Protein AF-A0A9R1WH18-F1 (afdb_monomer_lite)

Radius of gyration: 22.89 Å; chains: 1; bounding box: 52×66×46 Å

pLDDT: mean 74.78, std 19.99, range [30.06, 97.06]

Sequence (123 aa):
MYVCNKEGFKILKANSSCGYAKKRRRNLRTGCKAMLRISKWKYGKWFVGMFNDTHNHELSITPTKVMKHRSHGKSHRSLECISLMVELGQLGLNPSQIKKVVNAMKAPFVTPPNQTAETSGGG

Structure (mmCIF, N/CA/C/O backbone):
data_AF-A0A9R1WH18-F1
#
_entry.id   AF-A0A9R1WH18-F1
#
loop_
_atom_site.group_PDB
_atom_site.id
_atom_site.type_symbol
_atom_site.label_atom_id
_atom_site.label_alt_id
_atom_site.label_comp_id
_atom_site.label_asym_id
_atom_site.label_entity_id
_atom_site.label_seq_id
_atom_site.pdbx_PDB_ins_code
_atom_site.Cartn_x
_atom_site.Cartn_y
_atom_site.Cartn_z
_atom_site.occupancy
_atom_site.B_iso_or_equiv
_atom_site.auth_seq_id
_atom_site.auth_comp_id
_atom_site.auth_asym_id
_atom_site.auth_atom_id
_atom_site.pdbx_PDB_model_num
ATOM 1 N N . MET A 1 1 ? -8.492 3.456 -2.374 1.00 87.94 1 MET A N 1
ATOM 2 C CA . MET A 1 1 ? -7.846 2.604 -3.393 1.00 87.94 1 MET A CA 1
ATOM 3 C C . MET A 1 1 ? -6.552 2.093 -2.798 1.00 87.94 1 MET A C 1
ATOM 5 O O . MET A 1 1 ? -5.776 2.896 -2.296 1.00 87.94 1 MET A O 1
ATOM 9 N N . TYR A 1 2 ? -6.384 0.780 -2.776 1.00 93.62 2 TYR A N 1
ATOM 10 C CA . TYR A 1 2 ? -5.209 0.068 -2.291 1.00 93.62 2 TYR A CA 1
ATOM 11 C C . TYR A 1 2 ? -4.438 -0.465 -3.497 1.00 93.62 2 TYR A C 1
ATOM 13 O O . TYR A 1 2 ? -5.045 -0.832 -4.501 1.00 93.62 2 TYR A O 1
ATOM 21 N N . VAL A 1 3 ? -3.114 -0.471 -3.403 1.00 92.31 3 VAL A N 1
ATOM 22 C CA . VAL A 1 3 ? -2.194 -0.783 -4.503 1.00 92.31 3 VAL A CA 1
ATOM 23 C C . VAL A 1 3 ? -1.032 -1.610 -3.976 1.00 92.31 3 VAL A C 1
ATOM 25 O O . VAL A 1 3 ? -0.694 -1.537 -2.789 1.00 92.31 3 VAL A O 1
ATOM 28 N N . CYS A 1 4 ? -0.401 -2.381 -4.855 1.00 90.50 4 CYS A N 1
ATOM 29 C CA . CYS A 1 4 ? 0.794 -3.133 -4.502 1.00 90.50 4 CYS A CA 1
ATOM 30 C C . CYS A 1 4 ? 1.946 -2.212 -4.041 1.00 90.50 4 CYS A C 1
ATOM 32 O O . CYS A 1 4 ? 2.153 -1.117 -4.561 1.00 90.50 4 CYS A O 1
ATOM 34 N N . ASN A 1 5 ? 2.781 -2.672 -3.103 1.00 85.00 5 ASN A N 1
ATOM 35 C CA . ASN A 1 5 ? 3.977 -1.931 -2.678 1.00 85.00 5 ASN A CA 1
ATOM 36 C C . ASN A 1 5 ? 5.011 -1.724 -3.811 1.00 85.00 5 ASN A C 1
ATOM 38 O O . ASN A 1 5 ? 5.848 -0.820 -3.708 1.00 85.00 5 ASN A O 1
ATOM 42 N N . LYS A 1 6 ? 4.939 -2.534 -4.877 1.00 88.88 6 LYS A N 1
ATOM 43 C CA . LYS A 1 6 ? 5.751 -2.432 -6.094 1.00 88.88 6 LYS A CA 1
ATOM 44 C C . LYS A 1 6 ? 5.064 -1.657 -7.228 1.00 88.88 6 LYS A C 1
ATOM 46 O O . LYS A 1 6 ? 5.535 -1.703 -8.364 1.00 88.88 6 LYS A O 1
ATOM 51 N N . GLU A 1 7 ? 3.972 -0.945 -6.942 1.00 91.00 7 GLU A N 1
ATOM 52 C CA . GLU A 1 7 ? 3.200 -0.204 -7.944 1.00 91.00 7 GLU A CA 1
ATOM 53 C C . GLU A 1 7 ? 4.009 0.907 -8.636 1.00 91.00 7 GLU A C 1
ATOM 55 O O . GLU A 1 7 ? 4.782 1.648 -8.007 1.00 91.00 7 GLU A O 1
ATOM 60 N N . GLY A 1 8 ? 3.775 1.051 -9.943 1.00 89.00 8 GLY A N 1
ATOM 61 C CA . GLY A 1 8 ? 4.298 2.133 -10.773 1.00 89.00 8 GLY A CA 1
ATOM 62 C C . GLY A 1 8 ? 5.810 2.073 -10.973 1.00 89.00 8 GLY A C 1
ATOM 63 O O . GLY A 1 8 ? 6.479 1.134 -10.547 1.00 89.00 8 GLY A O 1
ATOM 64 N N . PHE A 1 9 ? 6.366 3.097 -11.613 1.00 84.56 9 PHE A N 1
ATOM 65 C CA . PHE A 1 9 ? 7.805 3.216 -11.834 1.00 84.56 9 PHE A CA 1
ATOM 66 C C . PHE A 1 9 ? 8.365 4.401 -11.062 1.00 84.56 9 PHE A C 1
ATOM 68 O O . PHE A 1 9 ? 7.701 5.415 -10.837 1.00 84.56 9 PHE A O 1
ATOM 75 N N . LYS A 1 10 ? 9.614 4.277 -10.617 1.00 74.19 10 LYS A N 1
ATOM 76 C CA . LYS A 1 10 ? 10.299 5.407 -10.005 1.00 74.19 10 LYS A CA 1
ATOM 77 C C . LYS A 1 10 ? 10.691 6.385 -11.107 1.00 74.19 10 LYS A C 1
ATOM 79 O O . LYS A 1 10 ? 11.546 6.065 -11.923 1.00 74.19 10 LYS A O 1
ATOM 84 N N . ILE A 1 11 ? 10.173 7.608 -11.041 1.00 73.56 11 ILE A N 1
ATOM 85 C CA . ILE A 1 11 ? 10.696 8.704 -11.857 1.00 73.56 11 ILE A CA 1
ATOM 86 C C . ILE A 1 11 ? 12.142 8.963 -11.407 1.00 73.56 11 ILE A C 1
ATOM 88 O O . ILE A 1 11 ? 12.431 9.274 -10.239 1.00 73.56 11 ILE A O 1
ATOM 92 N N . LEU A 1 12 ? 13.086 8.742 -12.316 1.00 69.81 12 LEU A N 1
ATOM 93 C CA . LEU A 1 12 ? 14.445 9.237 -12.176 1.00 69.81 12 LEU A CA 1
ATOM 94 C C . LEU A 1 12 ? 14.359 10.726 -12.502 1.00 69.81 12 LEU A C 1
ATOM 96 O O . LEU A 1 12 ? 14.113 11.087 -13.645 1.00 69.81 12 LEU A O 1
ATOM 100 N N . LYS A 1 13 ? 14.479 11.597 -11.492 1.00 62.25 13 LYS A N 1
ATOM 101 C CA . LYS A 1 13 ? 14.700 13.015 -11.776 1.00 62.25 13 LYS A CA 1
ATOM 102 C C . LYS A 1 13 ? 16.050 13.098 -12.485 1.00 62.25 13 LYS A C 1
ATOM 104 O O . LYS A 1 13 ? 17.073 12.865 -11.843 1.00 62.25 13 LYS A O 1
ATOM 109 N N . ALA A 1 14 ? 16.032 13.334 -13.793 1.00 57.88 14 ALA A N 1
ATOM 110 C CA . ALA A 1 14 ? 17.210 13.770 -14.516 1.00 57.88 14 ALA A CA 1
ATOM 111 C C . ALA A 1 14 ? 17.573 15.155 -13.962 1.00 57.88 14 ALA A C 1
ATOM 113 O O . ALA A 1 14 ? 16.725 16.039 -13.918 1.00 57.88 14 ALA A O 1
ATOM 114 N N . ASN A 1 15 ? 18.803 15.296 -13.476 1.00 55.47 15 ASN A N 1
ATOM 115 C CA . ASN A 1 15 ? 19.445 16.565 -13.135 1.00 55.47 15 ASN A CA 1
ATOM 116 C C . ASN A 1 15 ? 18.756 17.415 -12.050 1.00 55.47 15 ASN A C 1
ATOM 118 O O . ASN A 1 15 ? 18.057 18.384 -12.320 1.00 55.47 15 ASN A O 1
ATOM 122 N N . SER A 1 16 ? 19.068 17.124 -10.787 1.00 49.91 16 SER A N 1
ATOM 123 C CA . SER A 1 16 ? 19.168 18.180 -9.775 1.00 49.91 16 SER A CA 1
ATOM 124 C C . SER A 1 16 ? 20.611 18.216 -9.293 1.00 49.91 16 SER A C 1
ATOM 126 O O . SER A 1 16 ? 21.027 17.356 -8.519 1.00 49.91 16 SER A O 1
ATOM 128 N N . SER A 1 17 ? 21.364 19.1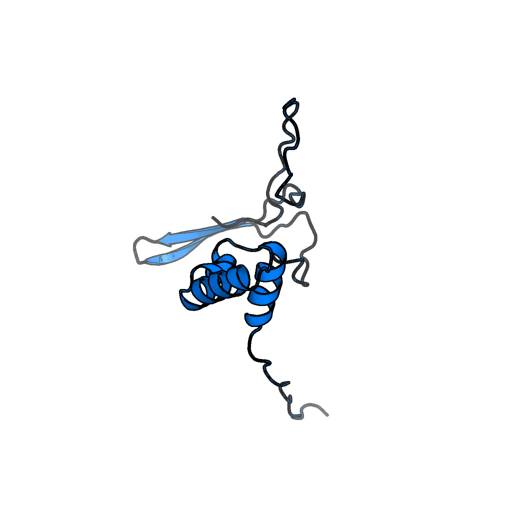99 -9.771 1.00 54.47 17 SER A N 1
ATOM 129 C CA . SER A 1 17 ? 22.741 19.537 -9.399 1.00 54.47 17 SER A CA 1
ATOM 130 C C . SER A 1 17 ? 22.893 20.031 -7.948 1.00 54.47 17 SER A C 1
ATOM 132 O O . SER A 1 17 ? 23.837 20.748 -7.639 1.00 54.47 17 SER A O 1
ATOM 134 N N . CYS A 1 18 ? 22.008 19.648 -7.023 1.00 49.41 18 CYS A N 1
ATOM 135 C CA . CYS A 1 18 ? 22.151 19.976 -5.608 1.00 49.41 18 CYS A CA 1
ATOM 136 C C . CYS A 1 18 ? 22.405 18.710 -4.781 1.00 49.41 18 CYS A C 1
ATOM 138 O O . CYS A 1 18 ? 21.709 17.696 -4.892 1.00 49.41 18 CYS A O 1
ATOM 140 N N . GLY A 1 19 ? 23.486 18.768 -4.004 1.00 49.81 19 GLY A N 1
ATOM 141 C CA . GLY A 1 19 ? 24.084 17.649 -3.296 1.00 49.81 19 GLY A CA 1
ATOM 142 C C . GLY A 1 19 ? 23.112 16.853 -2.426 1.00 49.81 19 GLY A C 1
ATOM 143 O O . GLY A 1 19 ? 22.208 17.377 -1.781 1.00 49.81 19 GLY A O 1
ATOM 144 N N . TYR A 1 20 ? 23.364 15.545 -2.389 1.00 54.38 20 TYR A N 1
ATOM 145 C CA . TYR A 1 20 ? 22.828 14.600 -1.412 1.00 54.38 20 TYR A CA 1
ATOM 146 C C . TYR A 1 20 ? 21.299 14.559 -1.273 1.00 54.38 20 TYR A C 1
ATOM 148 O O . TYR A 1 20 ? 20.740 14.617 -0.174 1.00 54.38 20 TYR A O 1
ATOM 156 N N . ALA A 1 21 ? 20.600 14.268 -2.371 1.00 55.78 21 ALA A N 1
ATOM 157 C CA . ALA A 1 21 ? 19.256 13.709 -2.275 1.00 55.78 21 ALA A CA 1
ATOM 158 C C . ALA A 1 21 ? 19.323 12.288 -1.672 1.00 55.78 21 ALA A C 1
ATOM 160 O O . ALA A 1 21 ? 19.381 11.287 -2.389 1.00 55.78 21 ALA A O 1
ATOM 161 N N . LYS A 1 22 ? 19.310 12.178 -0.335 1.00 53.47 22 LYS A N 1
ATOM 162 C CA . LYS A 1 22 ? 19.159 10.902 0.387 1.00 53.47 22 LYS A CA 1
ATOM 163 C C . LYS A 1 22 ? 17.901 10.195 -0.135 1.00 53.47 22 LYS A C 1
ATOM 165 O O . LYS A 1 22 ? 16.785 10.544 0.259 1.00 53.47 22 LYS A O 1
ATOM 170 N N . LYS A 1 23 ? 18.054 9.194 -1.016 1.00 53.59 23 LYS A N 1
ATOM 171 C CA . LYS A 1 23 ? 16.953 8.330 -1.488 1.00 53.59 23 LYS A CA 1
ATOM 172 C C . LYS A 1 23 ? 16.362 7.594 -0.283 1.00 53.59 23 LYS A C 1
ATOM 174 O O . LYS A 1 23 ? 16.790 6.506 0.078 1.00 53.59 23 LYS A O 1
ATOM 179 N N . ARG A 1 24 ? 15.348 8.190 0.351 1.00 56.88 24 ARG A N 1
ATOM 180 C CA . ARG A 1 24 ? 14.665 7.616 1.524 1.00 56.88 24 ARG A CA 1
ATOM 181 C C . ARG A 1 24 ? 13.845 6.360 1.205 1.00 56.88 24 ARG A C 1
ATOM 183 O O . ARG A 1 24 ? 13.447 5.659 2.130 1.00 56.88 24 ARG A O 1
ATOM 190 N N . ARG A 1 25 ? 13.563 6.069 -0.071 1.00 57.69 25 ARG A N 1
ATOM 191 C CA . ARG A 1 25 ? 12.753 4.914 -0.491 1.00 57.69 25 ARG A CA 1
ATOM 192 C C . ARG A 1 25 ? 13.615 3.888 -1.227 1.00 57.69 25 ARG A C 1
ATOM 194 O O . ARG A 1 25 ? 14.307 4.247 -2.176 1.00 57.69 25 ARG A O 1
ATOM 201 N N . ARG A 1 26 ? 13.535 2.618 -0.802 1.00 60.25 26 ARG A N 1
ATOM 202 C CA . ARG A 1 26 ? 14.094 1.472 -1.541 1.00 60.25 26 ARG A CA 1
ATOM 203 C C . ARG A 1 26 ? 13.468 1.425 -2.943 1.00 60.25 26 ARG A C 1
ATOM 205 O O . ARG A 1 26 ? 12.265 1.653 -3.080 1.00 60.25 26 ARG A O 1
ATOM 212 N N . ASN A 1 27 ? 14.269 1.133 -3.969 1.00 65.25 27 ASN A N 1
ATOM 213 C CA . ASN A 1 27 ? 13.786 0.967 -5.344 1.00 65.25 27 ASN A CA 1
ATOM 214 C C . ASN A 1 27 ? 13.102 -0.404 -5.481 1.00 65.25 27 ASN A C 1
ATOM 216 O O . ASN A 1 27 ? 13.705 -1.351 -5.960 1.00 65.25 27 ASN A O 1
ATOM 220 N N . LEU A 1 28 ? 11.867 -0.522 -4.990 1.00 75.75 28 LEU A N 1
ATOM 221 C CA . LEU A 1 28 ? 11.079 -1.764 -5.048 1.00 75.75 28 LEU A CA 1
ATOM 222 C C . LEU A 1 28 ? 9.943 -1.702 -6.076 1.00 75.75 28 LEU A C 1
ATOM 224 O O . LEU A 1 28 ? 9.208 -2.665 -6.223 1.00 75.75 28 LEU A O 1
ATOM 228 N N . ARG A 1 29 ? 9.771 -0.562 -6.750 1.00 86.12 29 ARG A N 1
ATOM 229 C CA . ARG A 1 29 ? 8.695 -0.324 -7.715 1.00 86.12 29 ARG A CA 1
ATOM 230 C C . ARG A 1 29 ? 9.043 -0.968 -9.058 1.00 86.12 29 ARG A C 1
ATOM 232 O O . ARG A 1 29 ? 10.041 -0.576 -9.656 1.00 86.12 29 ARG A O 1
ATOM 239 N N . THR A 1 30 ? 8.240 -1.937 -9.496 1.00 90.56 30 THR A N 1
ATOM 240 C CA . THR A 1 30 ? 8.437 -2.740 -10.722 1.00 90.56 30 THR A CA 1
ATOM 241 C C . THR A 1 30 ? 7.373 -2.463 -11.783 1.00 90.56 30 THR A C 1
ATOM 243 O O . THR A 1 30 ? 7.268 -3.200 -12.756 1.00 90.56 30 THR A O 1
ATOM 246 N N . GLY A 1 31 ? 6.535 -1.443 -11.598 1.00 92.06 31 GLY A N 1
ATOM 247 C CA . GLY A 1 31 ? 5.402 -1.182 -12.484 1.00 92.06 31 GLY A CA 1
ATOM 248 C C . GLY A 1 31 ? 4.186 -2.054 -12.203 1.00 92.06 31 GLY A C 1
ATOM 249 O O . GLY A 1 31 ? 3.357 -2.220 -13.093 1.00 92.06 31 GLY A O 1
ATOM 250 N N . CYS A 1 32 ? 4.077 -2.628 -11.000 1.00 93.44 32 CYS A N 1
ATOM 251 C CA . CYS A 1 32 ? 2.953 -3.494 -10.657 1.00 93.44 32 CYS A CA 1
ATOM 252 C C . CYS A 1 32 ? 1.620 -2.733 -10.781 1.00 93.44 32 CYS A C 1
ATOM 254 O O . CYS A 1 32 ? 1.535 -1.566 -10.394 1.00 93.44 32 CYS A O 1
ATOM 256 N N . LYS A 1 33 ? 0.592 -3.388 -11.330 1.00 95.19 33 LYS A N 1
ATOM 257 C CA . LYS A 1 33 ? -0.747 -2.809 -11.548 1.00 95.19 33 LYS A CA 1
ATOM 258 C C . LYS A 1 33 ? -1.827 -3.441 -10.663 1.00 95.19 33 LYS A C 1
ATOM 260 O O . LYS A 1 33 ? -2.999 -3.095 -10.808 1.00 95.19 33 LYS A O 1
ATOM 265 N N . ALA A 1 34 ? -1.445 -4.355 -9.769 1.00 96.00 34 ALA A N 1
ATOM 266 C CA . ALA A 1 34 ? -2.366 -4.963 -8.821 1.00 96.00 34 ALA A CA 1
ATOM 267 C C . ALA A 1 34 ? -2.971 -3.895 -7.896 1.00 96.00 34 ALA A C 1
ATOM 269 O O . ALA A 1 34 ? -2.253 -3.050 -7.337 1.00 96.00 34 ALA A O 1
ATOM 270 N N . MET A 1 35 ? -4.296 -3.922 -7.755 1.00 95.88 35 MET A N 1
ATOM 271 C CA . MET A 1 35 ? -5.058 -2.917 -7.022 1.00 95.88 35 MET A CA 1
ATOM 272 C C . MET A 1 35 ? -6.381 -3.457 -6.477 1.00 95.88 35 MET A C 1
ATOM 274 O O . MET A 1 35 ? -7.015 -4.330 -7.061 1.00 95.88 35 MET A O 1
ATOM 278 N N . LEU A 1 36 ? -6.840 -2.849 -5.387 1.00 97.06 36 LEU A N 1
ATOM 279 C CA . LEU A 1 36 ? -8.135 -3.105 -4.772 1.00 97.06 36 LEU A CA 1
ATOM 280 C C . LEU A 1 36 ? -8.817 -1.773 -4.452 1.00 97.06 36 LEU A C 1
ATOM 282 O O . LEU A 1 36 ? -8.319 -0.953 -3.677 1.00 97.06 36 LEU A O 1
ATOM 286 N N . ARG A 1 37 ? -9.993 -1.534 -5.023 1.00 96.31 37 ARG A N 1
ATOM 287 C CA . ARG A 1 37 ? -10.827 -0.373 -4.709 1.00 96.31 37 ARG A CA 1
ATOM 288 C C . ARG A 1 37 ? -12.072 -0.840 -3.976 1.00 96.31 37 ARG A C 1
ATOM 290 O O . ARG A 1 37 ? -12.963 -1.422 -4.579 1.00 96.31 37 ARG A O 1
ATOM 297 N N . ILE A 1 38 ? -12.139 -0.526 -2.688 1.00 96.19 38 ILE A N 1
ATOM 298 C CA . ILE A 1 38 ? -13.328 -0.730 -1.861 1.00 96.19 38 ILE A CA 1
ATOM 299 C C . ILE A 1 38 ? -14.124 0.579 -1.837 1.00 96.19 38 I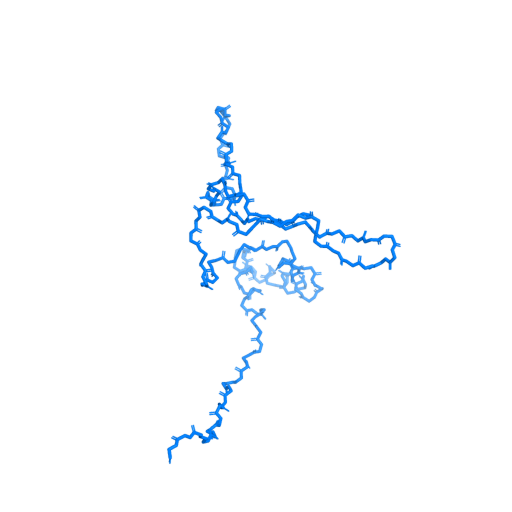LE A C 1
ATOM 301 O O . ILE A 1 38 ? -13.547 1.651 -1.639 1.00 96.19 38 ILE A O 1
ATOM 305 N N . SER A 1 39 ? -15.431 0.476 -2.045 1.00 95.38 39 SER A N 1
ATOM 306 C CA . SER A 1 39 ? -16.392 1.579 -2.064 1.00 95.38 39 SER A CA 1
ATOM 307 C C . SER A 1 39 ? -17.586 1.237 -1.164 1.00 95.38 39 SER A C 1
ATOM 309 O O . SER A 1 39 ? -17.823 0.071 -0.852 1.00 95.38 39 SER A O 1
ATOM 311 N N . LYS A 1 40 ? -18.345 2.245 -0.727 1.00 95.69 40 LYS A N 1
ATOM 312 C CA . LYS A 1 40 ? -19.533 2.072 0.124 1.00 95.69 40 LYS A CA 1
ATOM 313 C C . LYS A 1 40 ? -20.785 2.444 -0.672 1.00 95.69 40 LYS A C 1
ATOM 315 O O . LYS A 1 40 ? -20.823 3.509 -1.283 1.00 95.69 40 LYS A O 1
ATOM 320 N N . TRP A 1 41 ? -21.781 1.561 -0.707 1.00 92.50 41 TRP A N 1
ATOM 321 C CA . TRP A 1 41 ? -23.086 1.825 -1.321 1.00 92.50 41 TRP A CA 1
ATOM 322 C C . TRP A 1 41 ? -23.855 2.858 -0.486 1.00 92.50 41 TRP A C 1
ATOM 324 O O . TRP A 1 41 ? -23.615 3.003 0.714 1.00 92.50 41 TRP A O 1
ATOM 334 N N . LYS A 1 42 ? -24.843 3.515 -1.101 1.00 88.94 42 LYS A N 1
ATOM 335 C CA . LYS A 1 42 ? -25.815 4.412 -0.445 1.00 88.94 42 LYS A CA 1
ATOM 336 C C . LYS A 1 42 ? -26.459 3.841 0.838 1.00 88.94 42 LYS A C 1
ATOM 338 O O . LYS A 1 42 ? -26.755 4.611 1.737 1.00 88.94 42 LYS A O 1
ATOM 343 N N . TYR A 1 43 ? -26.604 2.518 0.964 1.00 90.88 43 TYR A N 1
ATOM 344 C CA . TYR A 1 43 ? -27.196 1.844 2.137 1.00 90.88 43 TYR A CA 1
ATOM 345 C C . TYR A 1 43 ? -26.161 1.348 3.157 1.00 90.88 43 TYR A C 1
ATOM 347 O O . TYR A 1 43 ? -26.442 0.498 3.992 1.00 90.88 43 TYR A O 1
ATOM 355 N N . GLY A 1 44 ? -24.917 1.809 3.056 1.00 92.62 44 GLY A N 1
ATOM 356 C CA . GLY A 1 44 ? -23.866 1.475 4.010 1.00 92.62 44 GLY A CA 1
ATOM 357 C C . GLY A 1 44 ? -23.168 0.130 3.800 1.00 92.62 44 GLY A C 1
ATOM 358 O O . GLY A 1 44 ? -22.167 -0.128 4.469 1.00 92.62 44 GLY A O 1
ATOM 359 N N . LYS A 1 45 ? -23.616 -0.681 2.836 1.00 95.31 45 LYS A N 1
ATOM 360 C CA . LYS A 1 45 ? -22.943 -1.920 2.427 1.00 95.31 45 LYS A CA 1
ATOM 361 C C . LYS A 1 45 ? -21.636 -1.615 1.691 1.00 95.31 45 LYS A C 1
ATOM 363 O O . LYS A 1 45 ? -21.609 -0.791 0.778 1.00 95.31 45 LYS A O 1
ATOM 368 N N . TRP A 1 46 ? -20.554 -2.286 2.070 1.00 95.50 46 TRP A N 1
ATOM 369 C CA . TRP A 1 46 ? -19.275 -2.201 1.364 1.00 95.50 46 TRP A CA 1
ATOM 370 C C . TRP A 1 46 ? -19.273 -3.106 0.132 1.00 95.50 46 TRP A C 1
ATOM 372 O O . TRP A 1 46 ? -19.854 -4.190 0.151 1.00 95.50 46 TRP A O 1
ATOM 382 N N . PHE A 1 47 ? -18.611 -2.667 -0.934 1.00 94.56 47 PHE A N 1
ATOM 383 C CA . PHE A 1 47 ? -18.427 -3.448 -2.151 1.00 94.56 47 PHE A CA 1
ATOM 384 C C . PHE A 1 47 ? -17.047 -3.205 -2.764 1.00 94.56 47 PHE A C 1
ATOM 386 O O . PHE A 1 47 ? -16.408 -2.173 -2.535 1.00 94.56 47 PHE A O 1
ATOM 393 N N . VAL A 1 48 ? -16.591 -4.166 -3.563 1.00 95.62 48 VAL A N 1
ATOM 394 C CA . VAL A 1 48 ? -15.358 -4.050 -4.341 1.00 95.62 48 VAL A CA 1
ATOM 395 C C . VAL A 1 48 ? -15.704 -3.418 -5.684 1.00 95.62 48 VAL A C 1
ATOM 397 O O . VAL A 1 48 ? -16.380 -4.023 -6.505 1.00 95.62 48 VAL A O 1
ATOM 400 N N . GLY A 1 49 ? -15.282 -2.173 -5.890 1.00 94.69 49 GLY A N 1
ATOM 401 C CA . GLY A 1 49 ? -15.522 -1.449 -7.137 1.00 94.69 49 GLY A CA 1
ATOM 402 C C . GLY A 1 49 ? -14.532 -1.805 -8.246 1.00 94.69 49 GLY A C 1
ATOM 403 O O . GLY A 1 49 ? -14.882 -1.723 -9.414 1.00 94.69 49 GLY A O 1
ATOM 404 N N . MET A 1 50 ? -13.294 -2.167 -7.898 1.00 95.12 50 MET A N 1
ATOM 405 C CA . MET A 1 50 ? -12.272 -2.626 -8.847 1.00 95.12 50 MET A CA 1
ATOM 406 C C . MET A 1 50 ? -11.321 -3.581 -8.133 1.00 95.12 50 MET A C 1
ATOM 408 O O . MET A 1 50 ? -10.881 -3.284 -7.018 1.00 95.12 50 MET A O 1
ATOM 412 N N . PHE A 1 51 ? -10.971 -4.682 -8.787 1.00 96.62 51 PHE A N 1
ATOM 413 C CA . PHE A 1 51 ? -10.009 -5.654 -8.287 1.00 96.62 51 PHE A CA 1
ATOM 414 C C . PHE A 1 51 ? -9.117 -6.125 -9.429 1.00 96.62 51 PHE A C 1
ATOM 416 O O . PHE A 1 51 ? -9.610 -6.535 -10.475 1.00 96.62 51 PHE A O 1
ATOM 423 N N . ASN A 1 52 ? -7.810 -6.025 -9.224 1.00 96.12 52 ASN A N 1
ATOM 424 C CA . ASN A 1 52 ? -6.800 -6.611 -10.084 1.00 96.12 52 ASN A CA 1
ATOM 425 C C . ASN A 1 52 ? -5.788 -7.324 -9.189 1.00 96.12 52 ASN A C 1
ATOM 427 O O . ASN A 1 52 ? -5.052 -6.658 -8.458 1.00 96.12 52 ASN A O 1
ATOM 431 N N . ASP A 1 53 ? -5.772 -8.650 -9.269 1.00 95.25 53 ASP A N 1
ATOM 432 C CA . ASP A 1 53 ? -4.876 -9.520 -8.502 1.00 95.25 53 ASP A CA 1
ATOM 433 C C . ASP A 1 53 ? -3.604 -9.897 -9.273 1.00 95.25 53 ASP A C 1
ATOM 435 O O . ASP A 1 53 ? -2.743 -10.623 -8.789 1.00 95.25 53 ASP A O 1
ATOM 439 N N . THR A 1 54 ? -3.458 -9.432 -10.515 1.00 96.06 54 THR A N 1
ATOM 440 C CA . THR A 1 54 ? -2.305 -9.795 -11.332 1.00 96.06 54 THR A CA 1
ATOM 441 C C . THR A 1 54 ? -1.076 -8.996 -10.912 1.00 96.06 54 THR A C 1
ATOM 443 O O . THR A 1 54 ? -0.980 -7.779 -11.120 1.00 96.06 54 THR A O 1
ATOM 446 N N . HIS A 1 55 ? -0.095 -9.709 -10.367 1.00 94.56 55 HIS A N 1
ATOM 447 C CA . HIS A 1 55 ? 1.217 -9.179 -10.024 1.00 94.56 55 HIS A CA 1
ATOM 448 C C . HIS A 1 55 ? 2.235 -9.454 -11.133 1.00 94.56 55 HIS A C 1
ATOM 450 O O . HIS A 1 55 ? 2.236 -10.507 -11.757 1.00 94.56 55 HIS A O 1
ATOM 456 N N . ASN A 1 56 ? 3.145 -8.505 -11.357 1.00 93.31 56 ASN A N 1
ATOM 457 C CA . ASN A 1 56 ? 4.275 -8.670 -12.281 1.00 93.31 56 ASN A CA 1
ATOM 458 C C . ASN A 1 56 ? 5.575 -9.080 -11.568 1.00 93.31 56 ASN A C 1
ATOM 460 O O . ASN A 1 56 ? 6.675 -8.856 -12.067 1.00 93.31 56 ASN A O 1
ATOM 464 N N . HIS A 1 57 ? 5.446 -9.589 -10.349 1.00 90.62 57 HIS A N 1
ATOM 465 C CA . HIS A 1 57 ? 6.539 -9.989 -9.483 1.00 90.62 57 HIS A CA 1
ATOM 466 C C . HIS A 1 57 ? 6.049 -11.092 -8.550 1.00 90.62 57 HIS A C 1
ATOM 468 O O . HIS A 1 57 ? 4.862 -11.153 -8.235 1.00 90.62 57 HIS A O 1
ATOM 474 N N . GLU A 1 58 ? 6.986 -11.871 -8.025 1.00 89.31 58 GLU A N 1
ATOM 475 C CA . GLU A 1 58 ? 6.685 -12.896 -7.030 1.00 89.31 58 GLU A CA 1
ATOM 476 C C . GLU A 1 58 ? 6.075 -12.293 -5.755 1.00 89.31 58 GLU A C 1
ATOM 478 O O . GLU A 1 58 ? 6.471 -11.199 -5.309 1.00 89.31 58 GLU A O 1
ATOM 483 N N . LEU A 1 59 ? 5.118 -13.005 -5.161 1.00 87.50 59 LEU A N 1
ATOM 484 C CA . LEU A 1 59 ? 4.517 -12.643 -3.884 1.00 87.50 59 LEU A CA 1
ATOM 485 C C . LEU A 1 59 ? 5.336 -13.285 -2.762 1.00 87.50 59 LEU A C 1
ATOM 487 O O . LEU A 1 59 ? 5.256 -14.479 -2.501 1.00 87.50 59 LEU A O 1
ATOM 491 N N . SER A 1 60 ? 6.151 -12.488 -2.066 1.00 75.56 60 SER A N 1
ATOM 492 C CA . SER A 1 60 ? 6.931 -13.011 -0.942 1.00 75.56 60 SER A CA 1
ATOM 493 C C . SER A 1 60 ? 6.017 -13.313 0.249 1.00 75.56 60 SER A C 1
ATOM 495 O O . SER A 1 60 ? 5.501 -12.383 0.873 1.00 75.56 60 SER A O 1
ATOM 497 N N . ILE A 1 61 ? 5.881 -14.591 0.598 1.00 71.94 61 ILE A N 1
ATOM 498 C CA . ILE A 1 61 ? 5.159 -15.063 1.794 1.00 71.94 61 ILE A CA 1
ATOM 499 C C . ILE A 1 61 ? 5.898 -14.622 3.070 1.00 71.94 61 ILE A C 1
ATOM 501 O O . ILE A 1 61 ? 5.289 -14.295 4.086 1.00 71.94 61 ILE A O 1
ATOM 505 N N . THR A 1 62 ? 7.227 -14.516 3.000 1.00 69.06 62 THR A N 1
ATOM 506 C CA . THR A 1 62 ? 8.050 -13.973 4.081 1.00 69.06 62 THR A CA 1
ATOM 507 C C . THR A 1 62 ? 7.922 -12.448 4.123 1.00 69.06 62 THR A C 1
ATOM 509 O O . THR A 1 62 ? 8.225 -11.790 3.120 1.00 69.06 62 THR A O 1
ATOM 512 N N . PRO A 1 63 ? 7.552 -11.837 5.266 1.00 61.22 63 PRO A N 1
ATOM 513 C CA . PRO A 1 63 ? 7.526 -10.387 5.407 1.00 61.22 63 PRO A CA 1
ATOM 514 C C . PRO A 1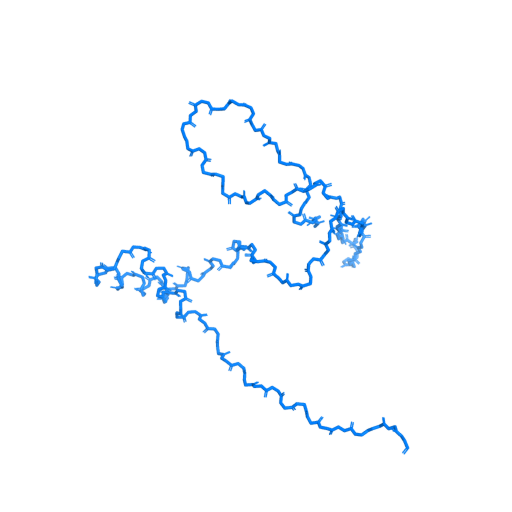 63 ? 8.920 -9.795 5.160 1.00 61.22 63 PRO A C 1
ATOM 516 O O . PRO A 1 63 ? 9.774 -9.742 6.046 1.00 61.22 63 PRO A O 1
ATOM 519 N N . THR A 1 64 ? 9.187 -9.311 3.947 1.00 63.31 64 THR A N 1
ATOM 520 C CA . THR A 1 64 ? 10.414 -8.553 3.692 1.00 63.31 64 THR A CA 1
ATOM 521 C C . THR A 1 64 ? 10.374 -7.276 4.522 1.00 63.31 64 THR A C 1
ATOM 523 O O . THR A 1 64 ? 9.380 -6.553 4.487 1.00 63.31 64 THR A O 1
ATOM 526 N N . LYS A 1 65 ? 11.458 -7.008 5.277 1.00 60.84 65 LYS A N 1
ATOM 527 C CA . LYS A 1 65 ? 11.698 -5.844 6.162 1.00 60.84 65 LYS A CA 1
ATOM 528 C C . LYS A 1 65 ? 10.578 -4.804 6.079 1.00 60.84 65 LYS A C 1
ATOM 530 O O . LYS A 1 65 ? 10.661 -3.884 5.251 1.00 60.84 65 LYS A O 1
ATOM 535 N N . VAL A 1 66 ? 9.545 -5.014 6.902 1.00 61.06 66 VAL A N 1
ATOM 536 C CA . VAL A 1 66 ? 8.258 -4.308 6.858 1.00 61.06 66 VAL A CA 1
ATOM 537 C C . VAL A 1 66 ? 8.514 -2.815 6.700 1.00 61.06 66 VAL A C 1
ATOM 539 O O . VAL A 1 66 ? 9.312 -2.222 7.438 1.00 61.06 66 VAL A O 1
ATOM 542 N N . MET A 1 67 ? 7.885 -2.189 5.702 1.00 60.06 67 MET A N 1
ATOM 543 C CA . MET A 1 67 ? 7.921 -0.734 5.613 1.00 60.06 67 MET A CA 1
ATOM 544 C C . MET A 1 67 ? 7.344 -0.185 6.916 1.00 60.06 67 MET A C 1
ATOM 546 O O . MET A 1 67 ? 6.195 -0.460 7.248 1.00 60.06 67 MET A O 1
ATOM 550 N N . LYS A 1 68 ? 8.150 0.561 7.680 1.00 63.62 68 LYS A N 1
ATOM 551 C CA . LYS A 1 68 ? 7.684 1.195 8.916 1.00 63.62 68 LYS A CA 1
ATOM 552 C C . LYS A 1 68 ? 6.610 2.209 8.538 1.00 63.62 68 LYS A C 1
ATOM 554 O O . LYS A 1 68 ? 6.932 3.311 8.094 1.00 63.62 68 LYS A O 1
ATOM 559 N N . HIS A 1 69 ? 5.345 1.814 8.653 1.00 63.19 69 HIS A N 1
ATOM 560 C CA . HIS A 1 69 ? 4.230 2.709 8.406 1.00 63.19 69 HIS A CA 1
ATOM 561 C C . HIS A 1 69 ? 4.265 3.843 9.439 1.00 63.19 69 HIS A C 1
ATOM 563 O O . HIS A 1 69 ? 4.785 3.669 10.543 1.00 63.19 69 HIS A O 1
ATOM 569 N N . ARG A 1 70 ? 3.718 5.021 9.111 1.00 58.34 70 ARG A N 1
ATOM 570 C CA . ARG A 1 7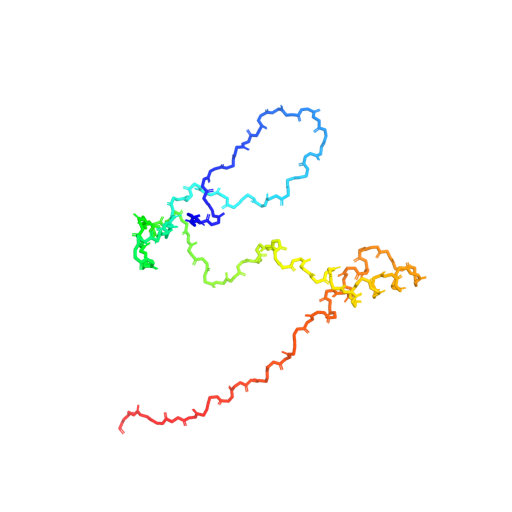0 ? 3.726 6.178 10.029 1.00 58.34 70 ARG A CA 1
ATOM 571 C C . ARG A 1 70 ? 3.047 5.847 11.367 1.00 58.34 70 ARG A C 1
ATOM 573 O O . ARG A 1 70 ? 3.449 6.376 12.398 1.00 58.34 70 ARG A O 1
ATOM 580 N N . SER A 1 71 ? 2.086 4.918 11.366 1.00 57.53 71 SER A N 1
ATOM 581 C CA . SER A 1 71 ? 1.446 4.384 12.578 1.00 57.53 71 SER A CA 1
ATOM 582 C C . SER A 1 71 ? 2.385 3.566 13.472 1.00 57.53 71 SER A C 1
ATOM 584 O O . SER A 1 71 ? 2.166 3.528 14.677 1.00 57.53 71 SER A O 1
ATOM 586 N N . HIS A 1 72 ? 3.454 2.972 12.934 1.00 65.56 72 HIS A N 1
ATOM 587 C CA . HIS A 1 72 ? 4.440 2.212 13.716 1.00 65.56 72 HIS A CA 1
ATOM 588 C C . HIS A 1 72 ? 5.396 3.137 14.496 1.00 65.56 72 HIS A C 1
ATOM 590 O O . HIS A 1 72 ? 6.149 2.681 15.350 1.00 65.56 72 HIS A O 1
ATOM 596 N N . GLY A 1 73 ? 5.377 4.449 14.222 1.00 63.06 73 GLY A N 1
ATOM 597 C CA . GLY A 1 73 ? 6.181 5.464 14.912 1.00 63.06 73 GLY A CA 1
ATOM 598 C C . GLY A 1 73 ? 5.493 6.129 16.109 1.00 63.06 73 GLY A C 1
ATOM 599 O O . GLY A 1 73 ? 5.981 7.154 16.579 1.00 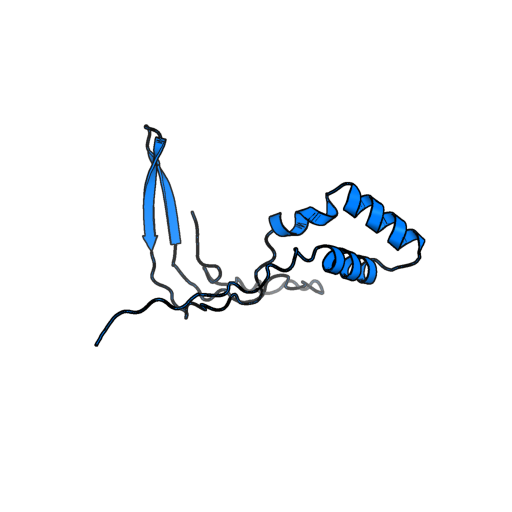63.06 73 GLY A O 1
ATOM 600 N N . LYS A 1 74 ? 4.355 5.606 16.585 1.00 63.09 74 LYS A N 1
ATOM 601 C CA . LYS A 1 74 ? 3.560 6.234 17.660 1.00 63.09 74 LYS A CA 1
ATOM 602 C C . LYS A 1 74 ? 4.213 6.178 19.031 1.00 63.09 74 LYS A C 1
ATOM 604 O O . LYS A 1 74 ? 3.871 6.962 19.898 1.00 63.09 74 LYS A O 1
ATOM 609 N N . SER A 1 75 ? 5.159 5.280 19.229 1.00 64.88 75 SER A N 1
ATOM 610 C CA . SER A 1 75 ? 5.674 5.008 20.559 1.00 64.88 75 SER A CA 1
ATOM 611 C C . SER A 1 75 ? 6.558 6.125 21.122 1.00 64.88 75 SER A C 1
ATOM 613 O O . SER A 1 75 ? 6.575 6.292 22.318 1.00 64.88 75 SER A O 1
ATOM 615 N N . HIS A 1 76 ? 7.207 6.973 20.315 1.00 67.38 76 HIS A N 1
ATOM 616 C CA . HIS A 1 76 ? 7.837 8.209 20.838 1.00 67.38 76 HIS A CA 1
ATOM 617 C C . HIS A 1 76 ? 6.790 9.261 21.274 1.00 67.38 76 HIS A C 1
ATOM 619 O O . HIS A 1 76 ? 7.134 10.292 21.827 1.00 67.38 76 HIS A O 1
ATOM 625 N N . ARG A 1 77 ? 5.501 9.058 20.984 1.00 72.19 77 ARG A N 1
ATOM 626 C CA . ARG A 1 77 ? 4.447 10.030 21.309 1.00 72.19 77 ARG A CA 1
ATOM 627 C C . ARG A 1 77 ? 3.719 9.726 22.617 1.00 72.19 77 ARG A C 1
ATOM 629 O O . ARG A 1 77 ? 2.834 10.497 22.963 1.00 72.19 77 ARG A O 1
ATOM 636 N N . SER A 1 78 ? 4.035 8.619 23.293 1.00 83.19 78 SER A N 1
ATOM 637 C CA . SER A 1 78 ? 3.502 8.363 24.635 1.00 83.19 78 SER A CA 1
ATOM 638 C C . SER A 1 78 ? 4.263 9.208 25.656 1.00 83.19 78 SER A C 1
ATOM 640 O O . SER A 1 78 ? 5.446 9.495 25.453 1.00 83.19 78 SER A O 1
ATOM 642 N N . LEU A 1 79 ? 3.593 9.615 26.733 1.00 82.12 79 LEU A N 1
ATOM 643 C CA . LEU A 1 79 ? 4.204 10.445 27.774 1.00 82.12 79 LEU A CA 1
ATOM 644 C C . LEU A 1 79 ? 5.366 9.713 28.454 1.00 82.12 79 LEU A C 1
ATOM 646 O O . LEU A 1 79 ? 6.417 10.301 28.687 1.00 82.12 79 LEU A O 1
ATOM 650 N N . GLU A 1 80 ? 5.219 8.407 28.662 1.00 84.94 80 GLU A N 1
ATOM 651 C CA . GLU A 1 80 ? 6.222 7.533 29.270 1.00 84.94 80 GLU A CA 1
ATOM 652 C C . GLU A 1 80 ? 7.478 7.458 28.400 1.00 84.94 80 GLU A C 1
ATOM 654 O O . GLU A 1 80 ? 8.593 7.614 28.887 1.00 84.94 80 GLU A O 1
ATOM 659 N N . CYS A 1 81 ? 7.314 7.286 27.084 1.00 84.69 81 CYS A N 1
ATOM 660 C CA . CYS A 1 81 ? 8.445 7.273 26.164 1.00 84.69 81 CYS A CA 1
ATOM 661 C C . CYS A 1 81 ? 9.109 8.646 26.030 1.00 84.69 81 CYS A C 1
ATOM 663 O O . CYS A 1 81 ? 10.316 8.691 25.822 1.00 84.69 81 CYS A O 1
ATOM 665 N N . ILE A 1 82 ? 8.354 9.746 26.115 1.00 87.19 82 ILE A N 1
ATOM 666 C CA . ILE A 1 82 ? 8.932 11.097 26.106 1.00 87.19 82 ILE A CA 1
ATOM 667 C C . ILE A 1 82 ? 9.769 11.309 27.371 1.00 87.19 82 ILE A C 1
ATOM 669 O O . ILE A 1 82 ? 10.919 11.724 27.255 1.00 87.19 82 ILE A O 1
ATOM 673 N N . SER A 1 83 ? 9.231 10.962 28.544 1.00 91.06 83 SER A N 1
ATOM 674 C CA . SER A 1 83 ? 9.939 11.056 29.826 1.00 91.06 83 SER A CA 1
ATOM 675 C C . SER A 1 83 ? 11.239 10.242 29.813 1.00 91.06 83 SER A C 1
ATOM 677 O O . SER A 1 83 ? 12.320 10.787 30.031 1.00 91.06 83 SER A O 1
ATOM 679 N N . LEU A 1 84 ? 11.157 8.971 29.402 1.00 89.19 84 LEU A N 1
ATOM 680 C CA . LEU A 1 84 ? 12.320 8.088 29.258 1.00 89.19 84 LEU A CA 1
ATOM 681 C C . LEU A 1 84 ? 13.385 8.663 28.317 1.00 89.19 84 LEU A C 1
ATOM 683 O O . LEU A 1 84 ? 14.577 8.530 28.563 1.00 89.19 84 LEU A O 1
ATOM 687 N N . MET A 1 85 ? 12.993 9.309 27.219 1.00 89.25 85 MET A N 1
ATOM 688 C CA . MET A 1 85 ? 13.966 9.905 26.299 1.00 89.25 85 MET A CA 1
ATOM 689 C C . MET A 1 85 ? 14.687 11.115 26.888 1.00 89.25 85 MET A C 1
ATOM 691 O O . MET A 1 85 ? 15.855 11.318 26.560 1.00 89.25 85 MET A O 1
ATOM 695 N N . VAL A 1 86 ? 14.010 11.903 27.727 1.00 92.31 86 VAL A N 1
ATOM 696 C CA . VAL A 1 86 ? 14.616 13.040 28.432 1.00 92.31 86 VAL A CA 1
ATOM 697 C C . VAL A 1 86 ? 15.627 12.543 29.459 1.00 92.31 86 VAL A C 1
ATOM 699 O O . VAL A 1 86 ? 16.767 13.000 29.437 1.00 92.31 86 VAL A O 1
ATOM 702 N N . GLU A 1 87 ? 15.250 11.566 30.283 1.00 93.69 87 GLU A N 1
ATOM 703 C CA . GLU A 1 87 ? 16.138 10.968 31.288 1.00 93.69 87 GLU A CA 1
ATOM 704 C C . GLU A 1 87 ? 17.390 10.364 30.639 1.00 93.69 87 GLU A C 1
ATOM 706 O O . GLU A 1 87 ? 18.516 10.703 30.997 1.00 93.69 87 GLU A O 1
ATOM 711 N N . LEU A 1 88 ? 17.217 9.547 29.594 1.00 92.62 88 LEU A N 1
ATOM 712 C CA . LEU A 1 88 ? 18.348 8.966 28.869 1.00 92.62 88 LEU A CA 1
ATOM 713 C C . LEU A 1 88 ? 19.251 10.048 28.245 1.00 92.62 88 LEU A C 1
ATOM 715 O O . LEU A 1 88 ? 20.466 9.868 28.169 1.00 92.62 88 LEU A O 1
ATOM 719 N N . GLY A 1 89 ? 18.681 11.179 27.821 1.00 93.44 89 GLY A N 1
ATOM 720 C CA . GLY A 1 89 ? 19.444 12.335 27.346 1.00 93.44 89 GLY A CA 1
ATOM 721 C C . GLY A 1 89 ? 20.260 13.012 28.449 1.00 93.44 89 GLY A C 1
ATOM 722 O O . GLY A 1 89 ? 21.410 13.374 28.213 1.00 93.44 89 GLY A O 1
ATOM 723 N N . GLN A 1 90 ? 19.704 13.133 29.657 1.00 94.44 90 GLN A N 1
ATOM 724 C CA . GLN A 1 90 ? 20.407 13.663 30.833 1.00 94.44 90 GLN A CA 1
ATOM 725 C C . GLN A 1 90 ? 21.561 12.752 31.273 1.00 94.44 90 GLN A C 1
ATOM 727 O O . GLN A 1 90 ? 22.598 13.246 31.703 1.00 94.44 90 GLN A O 1
ATOM 732 N N . LEU A 1 91 ? 21.431 11.437 31.069 1.00 94.25 91 LEU A N 1
ATOM 733 C CA . LEU A 1 91 ? 22.506 10.456 31.267 1.00 94.25 91 LEU A CA 1
ATOM 734 C C . LEU A 1 91 ? 23.605 10.512 30.183 1.00 94.25 91 LEU A C 1
ATOM 736 O O . LEU A 1 91 ? 24.512 9.682 30.175 1.00 94.25 91 LEU A O 1
ATOM 740 N N . GLY A 1 92 ? 23.531 11.464 29.246 1.00 92.81 92 GLY A N 1
ATOM 741 C CA . GLY A 1 92 ? 24.552 11.685 28.221 1.00 92.81 92 GLY A CA 1
ATOM 742 C C . GLY A 1 92 ? 24.454 10.757 27.008 1.00 92.81 92 GLY A C 1
ATOM 743 O O . GLY A 1 92 ? 25.361 10.739 26.172 1.00 92.81 92 GLY A O 1
ATOM 744 N N . LEU A 1 93 ? 23.365 9.991 26.860 1.00 92.88 93 LEU A N 1
ATOM 745 C CA . LEU A 1 93 ? 23.163 9.161 25.673 1.00 92.88 93 LEU A CA 1
ATOM 746 C C . LEU A 1 93 ? 22.826 10.038 24.469 1.00 92.88 93 LEU A C 1
ATOM 748 O O . LEU A 1 93 ? 21.939 10.891 24.499 1.00 92.88 93 LEU A O 1
ATOM 752 N N . ASN A 1 94 ? 23.482 9.775 23.345 1.00 92.06 94 ASN A N 1
ATOM 753 C CA . ASN A 1 94 ? 23.150 10.470 22.113 1.00 92.06 94 ASN A CA 1
ATOM 754 C C . ASN A 1 94 ? 21.821 9.948 21.520 1.00 92.06 94 ASN A C 1
ATOM 756 O O . ASN A 1 94 ? 21.425 8.799 21.759 1.00 92.06 94 ASN A O 1
ATOM 760 N N . PRO A 1 95 ? 21.144 10.727 20.654 1.00 88.44 95 PRO A N 1
ATOM 761 C CA . PRO A 1 95 ? 19.846 10.342 20.088 1.00 88.44 95 PRO A CA 1
ATOM 762 C C . PRO A 1 95 ? 19.822 8.975 19.380 1.00 88.44 95 PRO A C 1
ATOM 764 O O . PRO A 1 95 ? 18.776 8.325 19.298 1.00 88.44 95 PRO A O 1
ATOM 767 N N . SER A 1 96 ? 20.963 8.511 18.854 1.00 85.94 96 SER A N 1
ATOM 768 C CA . SER A 1 96 ? 21.059 7.203 18.199 1.00 85.94 96 SER A CA 1
ATOM 769 C C . SER A 1 96 ? 21.044 6.043 19.202 1.00 85.94 96 SER A C 1
ATOM 771 O O . SER A 1 96 ? 20.416 5.018 18.927 1.00 85.94 96 SER A O 1
ATOM 773 N N . GLN A 1 97 ? 21.678 6.221 20.366 1.00 90.25 97 GLN A N 1
ATOM 774 C CA . GLN A 1 97 ? 21.700 5.264 21.472 1.00 90.25 97 GLN A CA 1
ATOM 775 C C . GLN A 1 97 ? 20.337 5.209 22.167 1.00 90.25 97 GLN A C 1
ATOM 777 O O . GLN A 1 97 ? 19.768 4.123 22.278 1.00 90.25 97 GLN A O 1
ATOM 782 N N . ILE A 1 98 ? 19.751 6.368 22.496 1.00 90.06 98 ILE A N 1
ATOM 783 C CA . ILE A 1 98 ? 18.403 6.478 23.089 1.00 90.06 98 ILE A CA 1
ATOM 784 C C . ILE A 1 98 ? 17.386 5.708 22.244 1.00 90.06 98 ILE A C 1
ATOM 786 O O . ILE A 1 98 ? 16.618 4.883 22.736 1.00 90.06 98 ILE A O 1
ATOM 790 N N . LYS A 1 99 ? 17.422 5.903 20.922 1.00 84.44 99 LYS A N 1
ATOM 791 C CA . LYS A 1 99 ? 16.522 5.210 19.999 1.00 84.44 99 LYS A CA 1
ATOM 792 C C . LYS A 1 99 ? 16.680 3.688 20.025 1.00 84.44 99 LYS A C 1
ATOM 794 O O . LYS A 1 99 ? 15.692 2.993 19.791 1.00 84.44 99 LYS A O 1
ATOM 799 N N . LYS A 1 100 ? 17.886 3.152 20.234 1.00 84.88 100 LYS A N 1
ATOM 800 C CA . LYS A 1 100 ? 18.101 1.698 20.332 1.00 84.88 100 LYS A CA 1
ATOM 801 C C . LYS A 1 100 ? 17.470 1.155 21.612 1.00 84.88 100 LYS A C 1
ATOM 803 O O . LYS A 1 100 ? 16.659 0.240 21.518 1.00 84.88 100 LYS A O 1
ATOM 808 N N . VAL A 1 101 ? 17.768 1.783 22.748 1.00 86.00 101 VAL A N 1
ATOM 809 C CA . VAL A 1 101 ? 17.249 1.416 24.076 1.00 86.00 101 VAL A CA 1
ATOM 810 C C . VAL A 1 101 ? 15.724 1.446 24.088 1.00 86.00 101 VAL A C 1
ATOM 812 O O . VAL A 1 101 ? 15.076 0.436 24.347 1.00 86.00 101 VAL A O 1
ATOM 815 N N . VAL A 1 102 ? 15.136 2.560 23.656 1.00 84.38 102 VAL A N 1
ATOM 816 C CA . VAL A 1 102 ? 13.681 2.726 23.635 1.00 84.38 102 VAL A CA 1
ATOM 817 C C . VAL A 1 102 ? 12.991 1.748 22.671 1.00 84.38 102 VAL A C 1
ATOM 819 O O . VAL A 1 102 ? 11.836 1.392 22.876 1.00 84.38 102 VAL A O 1
ATOM 822 N N . ASN A 1 103 ? 13.649 1.296 21.598 1.00 80.69 103 ASN A N 1
ATOM 823 C CA . ASN A 1 103 ? 13.075 0.253 20.739 1.00 80.69 103 ASN A CA 1
ATOM 824 C C . ASN A 1 103 ? 13.201 -1.151 21.344 1.00 80.69 103 ASN A C 1
ATOM 826 O O . ASN A 1 103 ? 12.326 -1.970 21.082 1.00 80.69 103 ASN A O 1
ATOM 830 N N . ALA A 1 104 ? 14.248 -1.426 22.125 1.00 82.19 104 ALA A N 1
ATOM 831 C CA . ALA A 1 104 ? 14.407 -2.693 22.838 1.00 82.19 104 ALA A CA 1
ATOM 832 C C . ALA A 1 104 ? 13.384 -2.828 23.978 1.00 82.19 104 ALA A C 1
ATOM 834 O O . ALA A 1 104 ? 12.762 -3.873 24.121 1.00 82.19 104 ALA A O 1
ATOM 835 N N . MET A 1 105 ? 13.114 -1.734 24.698 1.00 76.69 105 MET A N 1
ATOM 836 C CA . MET A 1 105 ? 12.081 -1.666 25.743 1.00 76.69 105 MET A CA 1
ATOM 837 C C . MET A 1 105 ? 10.649 -1.878 25.214 1.00 76.69 105 MET A C 1
ATOM 839 O O . MET A 1 105 ? 9.740 -2.144 25.987 1.00 76.69 105 MET A O 1
ATOM 843 N N . LYS A 1 106 ? 10.428 -1.757 23.896 1.00 70.25 106 LYS A N 1
ATOM 844 C CA . LYS A 1 106 ? 9.116 -1.937 23.242 1.00 70.25 106 LYS A CA 1
ATOM 845 C C . LYS A 1 106 ? 8.818 -3.378 22.825 1.00 70.25 106 LYS A C 1
ATOM 847 O O . LYS A 1 106 ? 7.807 -3.596 22.156 1.00 70.25 106 LYS A O 1
ATOM 852 N N . ALA A 1 107 ? 9.697 -4.336 23.118 1.00 55.59 107 ALA A N 1
ATOM 853 C CA . ALA A 1 107 ? 9.459 -5.725 22.744 1.00 55.59 107 ALA A CA 1
ATOM 854 C C . ALA A 1 107 ? 8.193 -6.266 23.450 1.00 55.59 107 ALA A C 1
ATOM 856 O O . ALA A 1 107 ? 8.035 -6.055 24.652 1.00 55.59 107 ALA A O 1
ATOM 857 N N . PRO A 1 108 ? 7.272 -6.923 22.721 1.00 49.03 108 PRO A N 1
ATOM 858 C CA . PRO A 1 108 ? 6.066 -7.495 23.305 1.00 49.03 108 PRO A CA 1
ATOM 859 C C . PRO A 1 108 ? 6.396 -8.731 24.149 1.00 49.03 108 PRO A C 1
ATOM 861 O O . PRO A 1 108 ? 7.352 -9.450 23.859 1.00 49.03 108 PRO A O 1
ATOM 864 N N . PHE A 1 109 ? 5.558 -8.977 25.160 1.00 41.59 109 PHE A N 1
ATOM 865 C CA . PHE A 1 109 ? 5.469 -10.235 25.898 1.00 41.59 109 PHE A CA 1
ATOM 866 C C . PHE A 1 109 ? 5.663 -11.438 24.965 1.00 41.59 109 PHE A C 1
ATOM 868 O O . PHE A 1 109 ? 4.962 -11.588 23.961 1.00 41.59 109 PHE A O 1
ATOM 875 N N . VAL A 1 110 ? 6.624 -12.290 25.317 1.00 37.53 110 VAL A N 1
ATOM 876 C CA . VAL A 1 110 ? 6.786 -13.633 24.760 1.00 37.53 110 VAL A CA 1
ATOM 877 C C . VAL A 1 110 ? 5.463 -14.374 24.962 1.00 37.53 110 VAL A C 1
ATOM 879 O O . VAL A 1 110 ? 5.028 -14.560 26.095 1.00 37.53 110 VAL A O 1
ATOM 882 N N . THR A 1 111 ? 4.798 -14.775 23.880 1.00 42.09 111 THR A N 1
ATOM 883 C CA . THR A 1 111 ? 3.750 -15.799 23.963 1.00 42.09 111 THR A CA 1
ATOM 884 C C . THR A 1 111 ? 4.456 -17.157 24.048 1.00 42.09 111 THR A C 1
ATOM 886 O O . THR A 1 111 ? 5.318 -17.422 23.206 1.00 42.09 111 THR A O 1
ATOM 889 N N . PRO A 1 112 ? 4.182 -17.999 25.065 1.00 37.06 112 PRO A N 1
ATOM 890 C CA . PRO A 1 112 ? 4.787 -19.326 25.151 1.00 37.06 112 PRO A CA 1
ATOM 891 C C . PRO A 1 112 ? 4.315 -2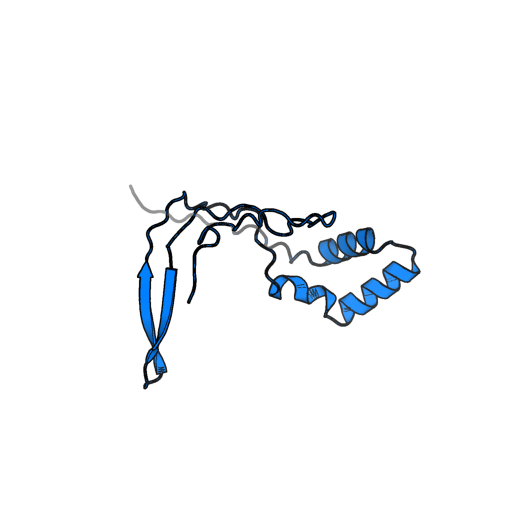0.219 23.987 1.00 37.06 112 PRO A C 1
ATOM 893 O O . PRO A 1 112 ? 3.247 -19.971 23.418 1.00 37.06 112 PRO A O 1
ATOM 896 N N . PRO A 1 113 ? 5.107 -21.239 23.606 1.00 39.81 113 PRO A N 1
ATOM 897 C CA . PRO A 1 113 ? 4.789 -22.113 22.484 1.00 39.81 113 PRO A CA 1
ATOM 898 C C . PRO A 1 113 ? 3.481 -22.864 22.749 1.00 39.81 113 PRO A C 1
ATOM 900 O O . PRO A 1 113 ? 3.319 -23.518 23.778 1.00 39.81 113 PRO A O 1
ATOM 903 N N . ASN A 1 114 ? 2.549 -22.756 21.805 1.00 42.34 114 ASN A N 1
ATOM 904 C CA . ASN A 1 114 ? 1.329 -23.549 21.773 1.00 42.34 114 ASN A CA 1
ATOM 905 C C . ASN A 1 114 ? 1.715 -25.032 21.627 1.00 42.34 114 ASN A C 1
ATOM 907 O O . ASN A 1 114 ? 2.261 -25.431 20.599 1.00 42.34 114 ASN A O 1
ATOM 911 N N . GLN A 1 115 ? 1.469 -25.819 22.677 1.00 36.59 115 GLN A N 1
ATOM 912 C CA . GLN A 1 115 ? 1.438 -27.276 22.605 1.00 36.59 115 GLN A CA 1
ATOM 913 C C . GLN A 1 115 ? 0.227 -27.663 21.754 1.00 36.59 115 GLN A C 1
ATOM 915 O O . GLN A 1 115 ? -0.901 -27.684 22.245 1.00 36.59 115 GLN A O 1
ATOM 920 N N . THR A 1 116 ? 0.438 -27.973 20.476 1.00 38.94 116 THR A N 1
ATOM 921 C CA . THR A 1 116 ? -0.571 -28.715 19.722 1.00 38.94 116 THR A CA 1
ATOM 922 C C . THR A 1 116 ? -0.552 -30.151 20.215 1.00 38.94 116 THR A C 1
ATOM 924 O O . THR A 1 116 ? 0.334 -30.929 19.863 1.00 38.94 116 THR A O 1
ATOM 927 N N . ALA A 1 117 ? -1.523 -30.437 21.078 1.00 38.78 117 ALA A N 1
ATOM 928 C CA . ALA A 1 117 ? -1.955 -31.765 21.448 1.00 38.78 117 ALA A CA 1
ATOM 929 C C . ALA A 1 117 ? -2.274 -32.596 20.201 1.00 38.78 117 ALA A C 1
ATOM 931 O O . ALA A 1 117 ? -2.876 -32.123 19.234 1.00 38.78 117 ALA A O 1
ATOM 932 N N . GLU A 1 118 ? -1.856 -33.849 20.278 1.00 33.84 118 GLU A N 1
ATOM 933 C CA . GLU A 1 118 ? -2.267 -34.946 19.428 1.00 33.84 118 GLU A CA 1
ATOM 934 C C . GLU A 1 118 ? -3.793 -35.085 19.473 1.00 33.84 118 GLU A C 1
ATOM 936 O O . GLU A 1 118 ? -4.408 -35.076 20.541 1.00 33.84 118 GLU A O 1
ATOM 941 N N . THR A 1 119 ? -4.429 -35.263 18.319 1.00 39.38 119 THR A N 1
ATOM 942 C CA . THR A 1 119 ? -5.624 -36.105 18.264 1.00 39.38 119 THR A CA 1
ATOM 943 C C . THR A 1 119 ? -5.709 -36.785 16.906 1.00 39.38 119 THR A C 1
ATOM 945 O O . THR A 1 119 ? -5.470 -36.196 15.856 1.00 39.38 119 THR A O 1
ATOM 948 N N . SER A 1 120 ? -5.978 -38.074 17.015 1.00 38.97 120 SER A N 1
ATOM 949 C CA . SER A 1 120 ? -6.031 -39.154 16.046 1.00 38.97 120 SER A CA 1
ATOM 950 C C . SER A 1 120 ? -6.999 -38.953 14.876 1.00 38.97 120 SER A C 1
ATOM 952 O O . SER A 1 120 ? -8.066 -38.360 15.016 1.00 38.97 120 SER A O 1
ATOM 954 N N . GLY A 1 121 ? -6.661 -39.563 13.734 1.00 31.61 121 GLY A N 1
ATOM 955 C CA . GLY A 1 121 ? -7.605 -39.813 12.646 1.00 31.61 121 GLY A CA 1
ATOM 956 C C . GLY A 1 121 ? -6.966 -40.455 11.412 1.00 31.61 121 GLY A C 1
ATOM 957 O O . GLY A 1 121 ? -6.423 -39.740 10.576 1.00 31.61 121 GLY A O 1
ATOM 958 N N . GLY A 1 122 ? -7.091 -41.781 11.272 1.00 30.06 122 GLY A N 1
ATOM 959 C CA . GLY A 1 122 ? -6.996 -42.475 9.979 1.00 30.06 122 GLY A CA 1
ATOM 960 C C . GLY A 1 122 ? -6.149 -43.749 9.978 1.00 30.06 122 GLY A C 1
ATOM 961 O O . GLY A 1 122 ? -4.925 -43.661 9.927 1.00 30.06 122 GLY A O 1
ATOM 962 N N . GLY A 1 123 ? -6.817 -44.909 9.969 1.00 31.33 123 GLY A N 1
ATOM 963 C CA . GLY A 1 123 ? -6.228 -46.239 9.782 1.00 31.33 123 GLY A CA 1
ATOM 964 C C . GLY A 1 123 ? -7.034 -47.320 10.473 1.00 31.33 123 GLY A C 1
ATOM 965 O O . GLY A 1 123 ? -6.641 -47.668 11.603 1.00 31.33 123 GLY A O 1
#

InterPro domains:
  IPR004330 FAR1, DNA binding domain [PF03101] (2-60)

Secondary structure (DSSP, 8-state):
-EE-TTBS---------SS-----S-S----B--EEEEEE-TTS-EEEEEEE---SS---SS--S----GGGGGGGGSHHHHHHHHHHHHTT--HHHHHHHHHHTT---PPPP----------

Organism: Lactuca sativa (NCBI:txid4236)

Foldseek 3Di:
DAFDPQADADDDPDDDPDPDPPPPDDRSHPNFPFDWDWDADPVRDIDTPDGDPDGPDDDDPDCDPPDCDPVVVCQCVDPVNVVQLVVVVVVVDDPVRSVVVSVVVPDDDDDPDDPPDDDDDDD